Protein AF-A0A1Q6W9N0-F1 (afdb_monomer)

pLDDT: mean 74.75, std 14.04, range [38.5, 98.12]

Nearest PDB structures (foldseek):
  8gji-assembly1_A  TM=4.677E-01  e=5.428E+00  synthetic construct

Secondary structure (DSSP, 8-state):
----SS--SSHHHHHHHHHHHHHHHHHHHHHHHHHHHHHHHTT--HHHHHHHHHHHHHHHHHHHHHTSS-TTSHHHHHHHHHHHHHHS-HHHHHHHHHHHHHHHHHHHHHHHHHHHTTT-HHHHHHHHHHHHHHHHHHHHHTTHHHHHTTS-------TTHHHHHTT----

Sequence (171 aa):
MTVFDREPGTPGQACALALAGPVANLLVAVVAGIVHVVLVDAGADPLAAAAAASIVVINLGITLVNLIPALPLDGGHAARAVLGVVLRRPDIAGAIADAIGRALGWTMVGVAVLASASGDAAIAVWAALIGFAVHDHMQRV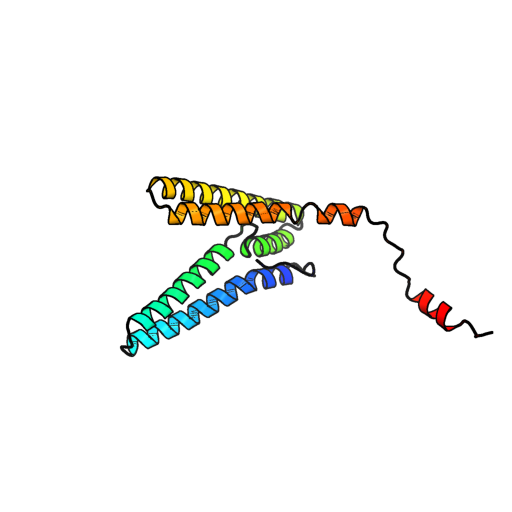VPMTRSMSRAPLAPVLRRDDARRVARRPAA

Foldseek 3Di:
DDDDPDDDPALVRQLCVLCPLLVVLQVQLVVLVVVLVVCVVVVHDPVSSVVSNVSNVVSVVLSVVLCQCAPPRSVVSNQLSVCCVVVVPSPVSNVVNPVSNVVVLVVLVVVLVVVVVVVDVVSVVVNVVVNVVVVVVVVVPPPVVVVVVPPDPPPPDDPVVVVVVVPDDDD

Solvent-accessible surface area (backbone atoms only — not comparable to full-atom values): 9227 Å² total; per-residue (Å²): 135,88,80,73,95,59,83,60,94,42,52,66,54,39,26,52,61,28,46,46,58,38,53,52,29,44,50,51,17,52,54,26,44,53,51,20,52,52,32,57,75,69,67,47,63,67,66,62,28,51,53,26,46,50,51,21,54,51,26,45,51,52,22,56,58,30,56,39,57,19,42,94,30,34,19,8,49,26,45,25,29,52,38,18,63,76,65,73,36,53,68,60,22,46,54,51,18,45,48,44,14,52,53,52,51,53,50,53,51,52,51,35,53,59,47,36,74,73,68,42,64,66,56,38,53,52,47,50,52,53,52,49,55,59,54,56,58,62,65,66,62,63,62,59,64,62,53,61,79,65,52,77,78,71,78,74,78,56,80,69,57,63,61,58,66,76,65,65,78,86,127

Structure (mmCIF, N/CA/C/O backbone):
data_AF-A0A1Q6W9N0-F1
#
_entry.id   AF-A0A1Q6W9N0-F1
#
loop_
_atom_site.group_PDB
_atom_site.id
_atom_site.type_symbol
_atom_site.label_atom_id
_atom_site.label_alt_id
_atom_site.label_comp_id
_atom_site.label_asym_id
_atom_site.label_entity_id
_atom_site.label_seq_id
_atom_site.pdbx_PDB_ins_code
_atom_site.Cartn_x
_atom_site.Cartn_y
_atom_site.Cartn_z
_atom_site.occupancy
_atom_site.B_iso_or_equiv
_atom_site.auth_seq_id
_atom_site.auth_comp_id
_atom_site.auth_asym_id
_atom_site.auth_atom_id
_atom_site.pdbx_PDB_model_num
ATOM 1 N N . MET A 1 1 ? -5.985 7.058 0.376 1.00 38.50 1 MET A N 1
ATOM 2 C CA . MET A 1 1 ? -6.741 7.376 1.603 1.00 38.50 1 MET A CA 1
ATOM 3 C C . MET A 1 1 ? -8.221 7.245 1.293 1.00 38.50 1 MET A C 1
ATOM 5 O O . MET A 1 1 ? -8.761 8.085 0.582 1.00 38.50 1 MET A O 1
ATOM 9 N N . THR A 1 2 ? -8.854 6.161 1.740 1.00 42.00 2 THR A N 1
ATOM 10 C CA . THR A 1 2 ? -10.304 5.972 1.610 1.00 42.00 2 THR A CA 1
ATOM 11 C C . THR A 1 2 ? -11.014 6.740 2.720 1.00 42.00 2 THR A C 1
ATOM 13 O O . THR A 1 2 ? -10.895 6.393 3.892 1.00 42.00 2 THR A O 1
ATOM 16 N N . VAL A 1 3 ? -11.739 7.796 2.357 1.00 51.88 3 VAL A N 1
ATOM 17 C CA . VAL A 1 3 ? -12.662 8.486 3.264 1.00 51.88 3 VAL A CA 1
ATOM 18 C C . VAL A 1 3 ? -14.012 7.780 3.158 1.00 51.88 3 VAL A C 1
ATOM 20 O O . VAL A 1 3 ? -14.538 7.613 2.059 1.00 51.88 3 VAL A O 1
ATOM 23 N N . PHE A 1 4 ? -14.550 7.308 4.281 1.00 51.84 4 PHE A N 1
ATOM 24 C CA . PHE A 1 4 ? -15.845 6.631 4.306 1.00 51.84 4 PHE A CA 1
ATOM 25 C C . PHE A 1 4 ? -16.972 7.670 4.414 1.00 51.84 4 PHE A C 1
ATOM 27 O O . PHE A 1 4 ? -17.177 8.238 5.482 1.00 51.84 4 PHE A O 1
ATOM 34 N N . ASP A 1 5 ? -17.738 7.890 3.340 1.00 52.00 5 ASP A N 1
ATOM 35 C CA . ASP A 1 5 ? -18.960 8.724 3.383 1.00 52.00 5 ASP A CA 1
ATOM 36 C C . ASP A 1 5 ? -20.110 8.054 4.162 1.00 52.00 5 ASP A C 1
ATOM 38 O O . ASP A 1 5 ? -21.070 8.702 4.583 1.00 52.00 5 ASP A O 1
ATOM 42 N N . ARG A 1 6 ? -20.025 6.733 4.362 1.00 49.22 6 ARG A N 1
ATOM 43 C CA . ARG A 1 6 ? -20.895 5.944 5.239 1.00 49.22 6 ARG A CA 1
ATOM 44 C C . ARG A 1 6 ? -20.060 4.913 5.977 1.00 49.22 6 ARG A C 1
ATOM 46 O O . ARG A 1 6 ? -19.251 4.224 5.357 1.00 49.22 6 ARG A O 1
ATOM 53 N N . GLU A 1 7 ? -20.300 4.766 7.274 1.00 55.78 7 GLU A N 1
ATOM 54 C CA . GLU A 1 7 ? -19.735 3.660 8.043 1.00 55.78 7 GLU A CA 1
ATOM 55 C C . GLU A 1 7 ? -20.157 2.320 7.410 1.00 55.78 7 GLU A C 1
ATOM 57 O O . GLU A 1 7 ? -21.345 2.124 7.125 1.00 55.78 7 GLU A O 1
ATOM 62 N N . PRO A 1 8 ? -19.208 1.407 7.127 1.00 61.78 8 PRO A N 1
ATOM 63 C CA . PRO A 1 8 ? -19.521 0.112 6.536 1.00 61.78 8 PRO A CA 1
ATOM 64 C C . PRO A 1 8 ? -20.533 -0.653 7.396 1.00 61.78 8 PRO A C 1
ATOM 66 O O . PRO A 1 8 ? -20.342 -0.807 8.601 1.00 61.78 8 PRO A O 1
ATOM 69 N N . GLY A 1 9 ? -21.592 -1.177 6.774 1.00 64.56 9 GLY A N 1
ATOM 70 C CA . GLY A 1 9 ? -22.673 -1.869 7.485 1.00 64.56 9 GLY A CA 1
ATOM 71 C C . GLY A 1 9 ? -22.260 -3.206 8.109 1.00 64.56 9 GLY A C 1
ATOM 72 O O . GLY A 1 9 ? -22.965 -3.724 8.972 1.00 64.56 9 GLY A O 1
ATOM 73 N N . THR A 1 10 ? -21.122 -3.774 7.691 1.00 78.88 10 THR A N 1
ATOM 74 C CA . THR A 1 10 ? -20.563 -5.013 8.246 1.00 78.88 10 THR A CA 1
ATOM 75 C C . THR A 1 10 ? -19.026 -4.994 8.268 1.00 78.88 10 THR A C 1
ATOM 77 O O . THR A 1 10 ? -18.399 -4.351 7.420 1.00 78.88 10 THR A O 1
ATOM 80 N N . PRO A 1 11 ? -18.385 -5.764 9.169 1.00 73.38 11 PRO A N 1
ATOM 81 C CA . PRO A 1 11 ? -16.925 -5.910 9.204 1.00 73.38 11 PRO A CA 1
ATOM 82 C C . PRO A 1 11 ? -16.331 -6.455 7.896 1.00 73.38 11 PRO A C 1
ATOM 84 O O . PRO A 1 11 ? -15.250 -6.043 7.482 1.00 73.38 11 PRO A O 1
ATOM 87 N N . GLY A 1 12 ? -17.057 -7.347 7.211 1.00 77.69 12 GLY A N 1
ATOM 88 C CA . GLY A 1 12 ? -16.645 -7.876 5.909 1.00 77.69 12 GLY A CA 1
ATOM 89 C C . GLY A 1 12 ? -16.586 -6.794 4.828 1.00 77.69 12 GLY A C 1
ATOM 90 O O . GLY A 1 12 ? -15.618 -6.736 4.075 1.00 77.69 12 GLY A O 1
ATOM 91 N N . GLN A 1 13 ? -17.567 -5.886 4.796 1.00 81.00 13 GLN A N 1
ATOM 92 C CA . GLN A 1 13 ? -17.561 -4.743 3.875 1.00 81.00 13 GLN A CA 1
ATOM 93 C C . GLN A 1 13 ? -16.419 -3.768 4.172 1.00 81.00 13 GLN A C 1
ATOM 95 O O . GLN A 1 13 ? -15.793 -3.274 3.239 1.00 81.00 13 GLN A O 1
ATOM 100 N N . ALA A 1 14 ? -16.111 -3.524 5.450 1.00 77.44 14 ALA A N 1
ATOM 101 C CA . ALA A 1 14 ? -14.977 -2.685 5.838 1.00 77.44 14 ALA A CA 1
ATOM 102 C C . ALA A 1 14 ? -13.640 -3.272 5.355 1.00 77.44 14 ALA A C 1
ATOM 104 O O . ALA A 1 14 ? -12.817 -2.553 4.795 1.00 77.44 14 ALA A O 1
ATOM 105 N N . CYS A 1 15 ? -13.449 -4.585 5.521 1.00 80.56 15 CYS A N 1
ATOM 106 C CA . CYS A 1 15 ? -12.253 -5.286 5.056 1.00 80.56 15 CYS A CA 1
ATOM 107 C C . CYS A 1 15 ? -12.139 -5.270 3.523 1.00 80.56 15 CYS A C 1
ATOM 109 O O . CYS A 1 15 ? -11.085 -4.937 2.988 1.00 80.56 15 CYS A O 1
ATOM 111 N N . ALA A 1 16 ? -13.234 -5.558 2.813 1.00 82.12 16 ALA A N 1
ATOM 112 C CA . ALA A 1 16 ? -13.257 -5.537 1.353 1.00 82.12 16 ALA A CA 1
ATOM 113 C C . ALA A 1 16 ? -12.941 -4.143 0.787 1.00 82.12 16 ALA A C 1
ATOM 115 O O . ALA A 1 16 ? -12.165 -4.024 -0.157 1.00 82.12 16 ALA A O 1
ATOM 116 N N . LEU A 1 17 ? -13.507 -3.090 1.384 1.00 83.38 17 LEU A N 1
ATOM 117 C CA . LEU A 1 17 ? -13.262 -1.716 0.952 1.00 83.38 17 LEU A CA 1
ATOM 118 C C . LEU A 1 17 ? -11.822 -1.274 1.237 1.00 83.38 17 LEU A C 1
ATOM 120 O O . LEU A 1 17 ? -11.212 -0.632 0.389 1.00 83.38 17 LEU A O 1
ATOM 124 N N . ALA A 1 18 ? -11.264 -1.663 2.384 1.00 81.00 18 ALA A N 1
ATOM 125 C CA . ALA A 1 18 ? -9.867 -1.399 2.705 1.00 81.00 18 ALA A CA 1
ATOM 126 C C . ALA A 1 18 ? -8.914 -2.114 1.728 1.00 81.00 18 ALA A C 1
ATOM 128 O O . ALA A 1 18 ? -7.997 -1.508 1.189 1.00 81.00 18 ALA A O 1
ATOM 129 N N . LEU A 1 19 ? -9.160 -3.388 1.420 1.00 84.75 19 LEU A N 1
ATOM 130 C CA . LEU A 1 19 ? -8.301 -4.160 0.517 1.00 84.75 19 LEU A CA 1
ATOM 131 C C . LEU A 1 19 ? -8.457 -3.790 -0.966 1.00 84.75 19 LEU A C 1
ATOM 133 O O . LEU A 1 19 ? -7.598 -4.160 -1.766 1.00 84.75 19 LEU A O 1
ATOM 137 N N . ALA A 1 20 ? -9.493 -3.040 -1.347 1.00 88.75 20 ALA A N 1
ATOM 138 C CA . ALA A 1 20 ? -9.724 -2.650 -2.737 1.00 88.75 20 ALA A CA 1
ATOM 139 C C . ALA A 1 20 ? -8.541 -1.869 -3.340 1.00 88.75 20 ALA A C 1
ATOM 141 O O . ALA A 1 20 ? -8.149 -2.137 -4.475 1.00 88.75 20 ALA A O 1
ATOM 142 N N . GLY A 1 21 ? -7.938 -0.950 -2.576 1.00 86.88 21 GLY A N 1
ATOM 143 C CA . GLY A 1 21 ? -6.759 -0.184 -2.999 1.00 86.88 21 GLY A CA 1
ATOM 144 C C . GLY A 1 21 ? -5.531 -1.070 -3.261 1.00 86.88 21 GLY A C 1
ATOM 145 O O . GLY A 1 21 ? -5.031 -1.083 -4.389 1.00 86.88 21 GLY A O 1
ATOM 146 N N . PRO A 1 22 ? -5.062 -1.852 -2.268 1.00 89.00 22 PRO A N 1
ATOM 147 C CA . PRO A 1 22 ? -3.972 -2.813 -2.445 1.00 89.00 22 PRO A CA 1
ATOM 148 C C . PRO A 1 22 ? -4.189 -3.787 -3.608 1.00 89.00 22 PRO A C 1
ATOM 150 O O . PRO A 1 22 ? -3.266 -4.034 -4.379 1.00 89.00 22 PRO A O 1
ATOM 153 N N . VAL A 1 23 ? -5.407 -4.314 -3.775 1.00 91.50 23 VAL A N 1
ATOM 154 C CA . VAL A 1 23 ? -5.727 -5.245 -4.870 1.00 91.50 23 VAL A CA 1
ATOM 155 C C . VAL A 1 23 ? -5.645 -4.556 -6.233 1.00 91.50 23 VAL A C 1
ATOM 157 O O . VAL A 1 23 ? -5.079 -5.127 -7.164 1.00 91.50 23 VAL A O 1
ATOM 160 N N . ALA A 1 24 ? -6.163 -3.332 -6.361 1.00 93.12 24 ALA A N 1
ATOM 161 C CA . ALA A 1 24 ? -6.074 -2.572 -7.605 1.00 93.12 24 ALA A CA 1
ATOM 162 C C . ALA A 1 24 ? -4.614 -2.283 -7.991 1.00 93.12 24 ALA A C 1
ATOM 164 O O . ALA A 1 24 ? -4.225 -2.516 -9.135 1.00 93.12 24 ALA A O 1
ATOM 165 N N . ASN A 1 25 ? -3.785 -1.855 -7.036 1.00 90.81 25 ASN A N 1
ATOM 166 C CA . ASN A 1 25 ? -2.362 -1.613 -7.283 1.00 90.81 25 ASN A CA 1
ATOM 167 C C . ASN A 1 25 ? -1.621 -2.901 -7.659 1.00 90.81 25 ASN A C 1
ATOM 169 O O . ASN A 1 25 ? -0.820 -2.900 -8.593 1.00 90.81 25 ASN A O 1
ATOM 173 N N . LEU A 1 26 ? -1.917 -4.017 -6.987 1.00 93.38 26 LEU A N 1
ATOM 174 C CA . LEU A 1 26 ? -1.332 -5.309 -7.332 1.00 93.38 26 LEU A CA 1
ATOM 175 C C . LEU A 1 26 ? -1.700 -5.729 -8.762 1.00 93.38 26 LEU A C 1
ATOM 177 O O . LEU A 1 26 ? -0.836 -6.194 -9.501 1.00 93.38 26 LEU A O 1
ATOM 181 N N . LEU A 1 27 ? -2.952 -5.520 -9.180 1.00 97.50 27 LEU A N 1
ATOM 182 C CA . LEU A 1 27 ? -3.387 -5.796 -10.550 1.00 97.50 27 LEU A CA 1
ATOM 183 C C . LEU A 1 27 ? -2.616 -4.946 -11.569 1.00 97.50 27 LEU A C 1
ATOM 185 O O . LEU A 1 27 ? -2.136 -5.481 -12.568 1.00 97.50 27 LEU A O 1
ATOM 189 N N . VAL A 1 28 ? -2.451 -3.647 -11.304 1.00 96.75 28 VAL A N 1
ATOM 190 C CA . VAL A 1 28 ? -1.649 -2.755 -12.158 1.00 96.75 28 VAL A CA 1
ATOM 191 C C . VAL A 1 28 ? -0.201 -3.238 -12.239 1.00 96.75 28 VAL A C 1
ATOM 193 O O . VAL A 1 28 ? 0.353 -3.297 -13.335 1.00 96.75 28 VAL A O 1
ATOM 196 N N . ALA A 1 29 ? 0.398 -3.637 -11.114 1.00 93.38 29 ALA A N 1
ATOM 197 C CA . ALA A 1 29 ? 1.753 -4.182 -11.089 1.00 93.38 29 ALA A CA 1
ATOM 198 C C . ALA A 1 29 ? 1.878 -5.466 -11.924 1.00 93.38 29 ALA A C 1
ATOM 200 O O . ALA A 1 29 ? 2.836 -5.610 -12.678 1.00 93.38 29 ALA A O 1
ATOM 201 N N . VAL A 1 30 ? 0.906 -6.379 -11.843 1.00 97.00 30 VAL A N 1
ATOM 202 C CA . VAL A 1 30 ? 0.901 -7.613 -12.645 1.00 97.00 30 VAL A CA 1
ATOM 203 C C . VAL A 1 30 ? 0.808 -7.295 -14.136 1.00 97.00 30 VAL A C 1
ATOM 205 O O . VAL A 1 30 ? 1.613 -7.796 -14.918 1.00 97.00 30 VAL A O 1
ATOM 2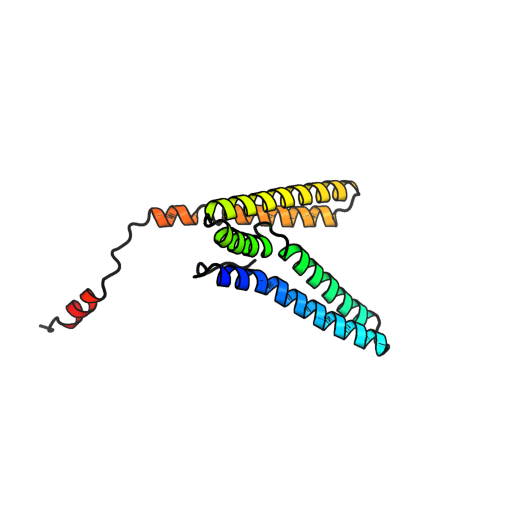08 N N . VAL A 1 31 ? -0.130 -6.433 -14.536 1.00 98.12 31 VAL A N 1
ATOM 209 C CA . VAL A 1 31 ? -0.304 -6.050 -15.946 1.00 98.12 31 VAL A CA 1
ATOM 210 C C . VAL A 1 31 ? 0.949 -5.355 -16.481 1.00 98.12 31 VAL A C 1
ATOM 212 O O . VAL A 1 31 ? 1.446 -5.726 -17.542 1.00 98.12 31 VAL A O 1
ATOM 215 N N . ALA A 1 32 ? 1.506 -4.398 -15.736 1.00 96.38 32 ALA A N 1
ATOM 216 C CA . ALA A 1 32 ? 2.743 -3.719 -16.117 1.00 96.38 32 ALA A CA 1
ATOM 217 C C . ALA A 1 32 ? 3.940 -4.683 -16.189 1.00 96.38 32 ALA A C 1
ATOM 219 O O . ALA A 1 32 ? 4.791 -4.532 -17.063 1.00 96.38 32 ALA A O 1
ATOM 220 N N . GLY A 1 33 ? 3.984 -5.701 -15.325 1.00 95.50 33 GLY A N 1
ATOM 221 C CA . GLY A 1 33 ? 5.009 -6.744 -15.349 1.00 95.50 33 GLY A CA 1
ATOM 222 C C . GLY A 1 33 ? 4.929 -7.610 -16.602 1.00 95.50 33 GLY A C 1
ATOM 223 O O . GLY A 1 33 ? 5.951 -7.861 -17.235 1.00 95.50 33 GLY A O 1
ATOM 224 N N . ILE A 1 34 ? 3.718 -7.998 -17.015 1.00 97.94 34 ILE A N 1
ATOM 225 C CA . ILE A 1 34 ? 3.502 -8.716 -18.281 1.00 97.94 34 ILE A CA 1
ATOM 226 C C . ILE A 1 34 ? 3.965 -7.853 -19.460 1.00 97.94 34 ILE A C 1
ATOM 228 O O . ILE A 1 34 ? 4.713 -8.330 -20.310 1.00 97.94 34 ILE A O 1
ATOM 232 N N . VAL A 1 35 ? 3.576 -6.573 -19.490 1.00 97.38 35 VAL A N 1
ATOM 233 C CA . VAL A 1 35 ? 4.002 -5.631 -20.538 1.00 97.38 35 VAL A CA 1
ATOM 234 C C . VAL A 1 35 ? 5.524 -5.493 -20.575 1.00 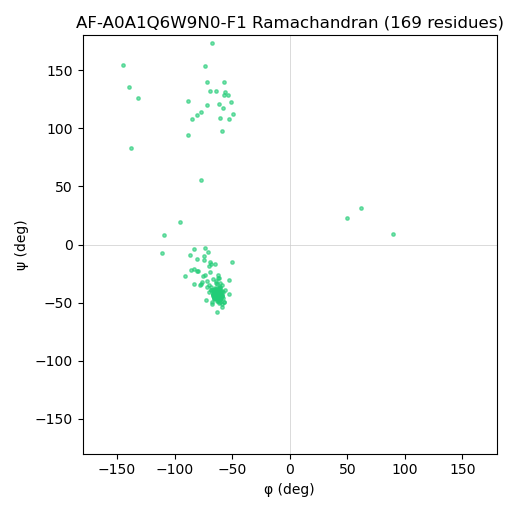97.38 35 VAL A C 1
ATOM 236 O O . VAL A 1 35 ? 6.106 -5.538 -21.654 1.00 97.38 35 VAL A O 1
ATOM 239 N N . HIS A 1 36 ? 6.179 -5.373 -19.417 1.00 94.81 36 HIS A N 1
ATOM 240 C CA . HIS A 1 36 ? 7.636 -5.315 -19.330 1.00 94.81 36 HIS A CA 1
ATOM 241 C C . HIS A 1 36 ? 8.295 -6.547 -19.966 1.00 94.81 36 HIS A C 1
ATOM 243 O O . HIS A 1 36 ? 9.175 -6.392 -20.808 1.00 94.81 36 HIS A O 1
ATOM 249 N N . VAL A 1 37 ? 7.839 -7.755 -19.616 1.00 96.81 37 VAL A N 1
ATOM 250 C CA . VAL A 1 37 ? 8.387 -9.006 -20.168 1.00 96.81 37 VAL A CA 1
ATOM 251 C C . VAL A 1 37 ? 8.207 -9.068 -21.685 1.00 96.81 37 VAL A C 1
ATOM 253 O O . VAL A 1 37 ? 9.161 -9.378 -22.390 1.00 96.81 37 VAL A O 1
ATOM 256 N N . VAL A 1 38 ? 7.023 -8.712 -22.195 1.00 97.81 38 VAL A N 1
ATOM 257 C CA . VAL A 1 38 ? 6.751 -8.692 -23.643 1.00 97.81 38 VAL A CA 1
ATOM 258 C C . VAL A 1 38 ? 7.647 -7.687 -24.371 1.00 97.81 38 VAL A C 1
ATOM 260 O O . VAL A 1 38 ? 8.159 -7.997 -25.441 1.00 97.81 38 VAL A O 1
ATOM 263 N N . LEU A 1 39 ? 7.866 -6.495 -23.806 1.00 96.31 39 LEU A N 1
ATOM 264 C CA . LEU A 1 39 ? 8.743 -5.482 -24.404 1.00 96.31 39 LEU A CA 1
ATOM 265 C C . LEU A 1 39 ? 10.202 -5.945 -24.461 1.00 96.31 39 LEU A C 1
ATOM 267 O O . LEU A 1 39 ? 10.872 -5.715 -25.466 1.00 96.31 39 LEU A O 1
ATOM 271 N N . VAL A 1 40 ? 10.684 -6.594 -23.399 1.00 95.44 40 VAL A N 1
ATOM 272 C CA . VAL A 1 40 ? 12.046 -7.139 -23.348 1.00 95.44 40 VAL A CA 1
ATOM 273 C C . VAL A 1 40 ? 12.217 -8.265 -24.367 1.00 95.44 40 VAL A C 1
ATOM 275 O O . VAL A 1 40 ? 13.185 -8.249 -25.123 1.00 95.44 40 VAL A O 1
ATOM 278 N N . ASP A 1 41 ? 11.270 -9.203 -24.430 1.00 96.75 41 ASP A N 1
ATOM 279 C CA . ASP A 1 41 ? 11.313 -10.340 -25.360 1.00 96.75 41 ASP A CA 1
ATOM 280 C C . ASP A 1 41 ? 11.219 -9.894 -26.829 1.00 96.75 41 ASP A C 1
ATOM 282 O O . ASP A 1 41 ? 11.932 -10.399 -27.693 1.00 96.75 41 ASP A O 1
ATOM 286 N N . ALA A 1 42 ? 10.415 -8.864 -27.108 1.00 96.44 42 ALA A N 1
ATOM 287 C CA . ALA A 1 42 ? 10.295 -8.270 -28.437 1.00 96.44 42 ALA A CA 1
ATOM 288 C C . ALA A 1 42 ? 11.507 -7.411 -28.855 1.00 96.44 42 ALA A C 1
ATOM 290 O O . ALA A 1 42 ? 11.514 -6.883 -29.968 1.00 96.44 42 ALA A O 1
ATOM 291 N N . GLY A 1 43 ? 12.505 -7.222 -27.981 1.00 94.56 43 GLY A N 1
ATOM 292 C CA . GLY A 1 43 ? 13.649 -6.347 -28.248 1.00 94.56 43 GLY A CA 1
ATOM 293 C C . GLY A 1 43 ? 13.251 -4.880 -28.451 1.00 94.56 43 GLY A C 1
ATOM 294 O O . GLY A 1 43 ? 13.874 -4.177 -29.247 1.00 94.56 43 GLY A O 1
ATOM 295 N N . ALA A 1 44 ? 12.185 -4.432 -27.781 1.00 93.81 44 ALA A N 1
ATOM 296 C CA . ALA A 1 44 ? 11.699 -3.060 -27.870 1.00 93.81 44 ALA A CA 1
ATOM 297 C C . ALA A 1 44 ? 12.683 -2.055 -27.239 1.00 93.81 44 ALA A C 1
ATOM 299 O O . ALA A 1 44 ? 13.665 -2.430 -26.597 1.00 93.81 44 ALA A O 1
ATOM 300 N N . ASP A 1 45 ? 12.395 -0.759 -27.400 1.00 93.88 45 ASP A N 1
ATOM 301 C CA . ASP A 1 45 ? 13.186 0.322 -26.802 1.00 93.88 45 ASP A CA 1
ATOM 302 C C . ASP A 1 45 ? 13.394 0.087 -25.287 1.00 93.88 45 ASP A C 1
ATOM 304 O O . ASP A 1 45 ? 12.407 -0.008 -24.540 1.00 93.88 45 ASP A O 1
ATOM 308 N N . PRO A 1 46 ? 14.652 0.024 -24.804 1.00 91.56 46 PRO A N 1
ATOM 309 C CA . PRO A 1 46 ? 14.962 -0.137 -23.387 1.00 91.56 46 PRO A CA 1
ATOM 310 C C . PRO A 1 46 ? 14.267 0.885 -22.484 1.00 91.56 46 PRO A C 1
ATOM 312 O O . PRO A 1 46 ? 13.925 0.560 -21.345 1.00 91.56 46 PRO A O 1
ATOM 315 N N . LEU A 1 47 ? 14.012 2.102 -22.980 1.00 93.94 47 LEU A N 1
ATOM 316 C CA . LEU A 1 47 ? 13.302 3.125 -22.215 1.00 93.94 47 LEU A CA 1
ATOM 317 C C . LEU A 1 47 ? 11.848 2.721 -21.930 1.00 93.94 47 LEU A C 1
ATOM 319 O O . LEU A 1 47 ? 11.367 2.900 -20.810 1.00 93.94 47 LEU A O 1
ATOM 323 N N . ALA A 1 48 ? 11.157 2.127 -22.907 1.00 92.25 48 ALA A N 1
ATOM 324 C CA . ALA A 1 48 ? 9.786 1.651 -22.740 1.00 92.25 48 ALA A CA 1
ATOM 325 C C . ALA A 1 48 ? 9.713 0.480 -21.746 1.00 92.25 48 ALA A C 1
ATOM 327 O O . ALA A 1 48 ? 8.844 0.456 -20.869 1.00 92.25 48 ALA A O 1
ATOM 328 N N . ALA A 1 49 ? 10.661 -0.460 -21.831 1.00 92.12 49 ALA A N 1
ATOM 329 C CA . ALA A 1 49 ? 10.760 -1.565 -20.881 1.00 92.12 49 ALA A CA 1
ATOM 330 C C . ALA A 1 49 ? 11.048 -1.062 -19.454 1.00 92.12 49 ALA A C 1
ATOM 332 O O . ALA A 1 49 ? 10.409 -1.518 -18.501 1.00 92.12 49 ALA A O 1
ATOM 333 N N . ALA A 1 50 ? 11.955 -0.092 -19.297 1.00 90.38 50 ALA A N 1
ATOM 334 C CA . ALA A 1 50 ? 12.268 0.516 -18.005 1.00 90.38 50 ALA A CA 1
ATOM 335 C C . ALA A 1 50 ? 11.073 1.285 -17.414 1.00 90.38 50 ALA A C 1
ATOM 337 O O . ALA A 1 50 ? 10.822 1.208 -16.207 1.00 90.38 50 ALA A O 1
ATOM 338 N N . ALA A 1 51 ? 10.294 1.981 -18.247 1.00 94.00 51 ALA A N 1
ATOM 339 C CA . ALA A 1 51 ? 9.072 2.650 -17.810 1.00 94.00 51 ALA A CA 1
ATOM 340 C C . ALA A 1 51 ? 8.039 1.650 -17.261 1.00 94.00 51 ALA A C 1
ATOM 342 O O . ALA A 1 51 ? 7.512 1.853 -16.166 1.00 94.00 51 ALA A O 1
ATOM 343 N N . ALA A 1 52 ? 7.806 0.534 -17.962 1.00 94.00 52 ALA A N 1
ATOM 344 C CA . ALA A 1 52 ? 6.923 -0.531 -17.484 1.00 94.00 52 ALA A CA 1
ATOM 345 C C . ALA A 1 52 ? 7.415 -1.128 -16.151 1.00 94.00 52 ALA A C 1
ATOM 347 O O . ALA A 1 52 ? 6.634 -1.239 -15.206 1.00 94.00 52 ALA A O 1
ATOM 348 N N . ALA A 1 53 ? 8.715 -1.420 -16.027 1.00 88.38 53 ALA A N 1
ATOM 349 C CA . ALA A 1 53 ? 9.310 -1.900 -14.775 1.00 88.38 53 ALA A CA 1
ATOM 350 C C . ALA A 1 53 ? 9.127 -0.906 -13.613 1.00 88.38 53 ALA A C 1
ATOM 352 O O . ALA A 1 53 ? 8.814 -1.304 -12.491 1.00 88.38 53 ALA A O 1
ATOM 353 N N . SER A 1 54 ? 9.258 0.395 -13.880 1.00 87.25 54 SER A N 1
ATOM 354 C CA . SER A 1 54 ? 9.055 1.446 -12.874 1.00 87.25 54 SER A CA 1
ATOM 355 C C . SER A 1 54 ? 7.622 1.440 -12.331 1.00 87.25 54 SER A C 1
ATOM 357 O O . SER A 1 54 ? 7.418 1.550 -11.122 1.00 87.25 54 SER A O 1
ATOM 359 N N . ILE A 1 55 ? 6.624 1.236 -13.200 1.00 94.31 55 ILE A N 1
ATOM 360 C CA . ILE A 1 55 ? 5.213 1.107 -12.800 1.00 94.31 55 ILE A CA 1
ATOM 361 C C . ILE A 1 55 ? 5.014 -0.103 -11.876 1.00 94.31 55 ILE A C 1
ATOM 363 O O . ILE A 1 55 ? 4.295 0.016 -10.880 1.00 94.31 55 ILE A O 1
ATOM 367 N N . VAL A 1 56 ? 5.665 -1.239 -12.157 1.00 90.75 56 VAL A N 1
ATOM 368 C CA . VAL A 1 56 ? 5.625 -2.431 -11.290 1.00 90.75 56 VAL A CA 1
ATOM 369 C C . VAL A 1 56 ? 6.153 -2.102 -9.899 1.00 90.75 56 VAL A C 1
ATOM 371 O O . VAL A 1 56 ? 5.459 -2.327 -8.907 1.00 90.75 56 VAL A O 1
ATOM 374 N N . VAL A 1 57 ? 7.362 -1.540 -9.826 1.00 85.69 57 VAL A N 1
ATOM 375 C CA . VAL A 1 57 ? 8.036 -1.246 -8.554 1.00 85.69 57 VAL A CA 1
ATOM 376 C C . VAL A 1 57 ? 7.212 -0.276 -7.710 1.00 85.69 57 VAL A C 1
ATOM 378 O O . VAL A 1 57 ? 7.000 -0.528 -6.524 1.00 85.69 57 VAL A O 1
ATOM 381 N N . ILE A 1 58 ? 6.692 0.795 -8.317 1.00 88.62 58 ILE A N 1
ATOM 382 C CA . ILE A 1 58 ? 5.878 1.796 -7.616 1.00 88.62 58 ILE A CA 1
ATOM 383 C C . ILE A 1 58 ? 4.605 1.157 -7.051 1.00 88.62 58 ILE A C 1
ATOM 385 O O . ILE A 1 58 ? 4.314 1.308 -5.865 1.00 88.62 58 ILE A O 1
ATOM 389 N N . ASN A 1 59 ? 3.853 0.416 -7.868 1.00 90.94 59 ASN A N 1
ATOM 390 C CA . ASN A 1 59 ? 2.582 -0.163 -7.434 1.00 90.94 59 ASN A CA 1
ATOM 391 C C . ASN A 1 59 ? 2.766 -1.273 -6.394 1.00 90.94 59 ASN A C 1
ATOM 393 O O . ASN A 1 59 ? 1.979 -1.351 -5.447 1.00 90.94 59 ASN A O 1
ATOM 397 N N . LEU A 1 60 ? 3.816 -2.092 -6.511 1.00 84.31 60 LEU A N 1
ATOM 398 C CA . LEU A 1 60 ? 4.178 -3.055 -5.468 1.00 84.31 60 LEU A CA 1
ATOM 399 C C . LEU A 1 60 ? 4.572 -2.346 -4.174 1.00 84.31 60 LEU A C 1
ATOM 401 O O . LEU A 1 60 ? 4.097 -2.738 -3.113 1.00 84.31 60 LEU A O 1
ATOM 405 N N . GLY A 1 61 ? 5.365 -1.275 -4.253 1.00 81.44 61 GLY A N 1
ATOM 406 C CA . GLY A 1 61 ? 5.726 -0.464 -3.091 1.00 81.44 61 GLY A CA 1
ATOM 407 C C . GLY A 1 61 ? 4.495 0.081 -2.363 1.00 81.44 61 GLY A C 1
ATOM 408 O O . GLY A 1 61 ? 4.356 -0.121 -1.156 1.00 81.44 61 GLY A O 1
ATOM 409 N N . ILE A 1 62 ? 3.555 0.691 -3.096 1.00 83.31 62 ILE A N 1
ATOM 410 C CA . ILE A 1 62 ? 2.305 1.206 -2.514 1.00 83.31 62 ILE A CA 1
ATOM 411 C C . ILE A 1 62 ? 1.472 0.064 -1.916 1.00 83.31 62 ILE A C 1
ATOM 413 O O . ILE A 1 62 ? 0.947 0.201 -0.814 1.00 83.31 62 ILE A O 1
ATOM 417 N N . THR A 1 63 ? 1.366 -1.070 -2.615 1.00 85.62 63 THR A N 1
ATOM 418 C CA . THR A 1 63 ? 0.638 -2.259 -2.141 1.00 85.62 63 THR A CA 1
ATOM 419 C C . THR A 1 63 ? 1.204 -2.761 -0.817 1.00 85.62 63 THR A C 1
ATOM 421 O O . THR A 1 63 ? 0.456 -2.931 0.142 1.00 85.62 63 THR A O 1
ATOM 424 N N . LEU A 1 64 ? 2.522 -2.956 -0.745 1.00 82.88 64 LEU A N 1
ATOM 425 C CA . LEU A 1 64 ? 3.204 -3.464 0.443 1.00 82.88 64 LEU A CA 1
ATOM 426 C C . LEU A 1 64 ? 3.008 -2.540 1.641 1.00 82.88 64 LEU A C 1
ATOM 428 O O . LEU A 1 64 ? 2.646 -3.020 2.711 1.00 82.88 64 LEU A O 1
ATOM 432 N N . VAL A 1 65 ? 3.185 -1.228 1.455 1.00 81.88 65 VAL A N 1
ATOM 433 C CA . VAL A 1 65 ? 2.950 -0.244 2.519 1.00 81.88 65 VAL A CA 1
ATOM 434 C C . VAL A 1 65 ? 1.486 -0.275 2.955 1.00 81.88 65 VAL A C 1
ATOM 436 O O . VAL A 1 65 ? 1.209 -0.382 4.146 1.00 81.88 65 VAL A O 1
ATOM 439 N N . ASN A 1 66 ? 0.537 -0.275 2.017 1.00 83.38 66 ASN A N 1
ATOM 440 C CA . ASN A 1 66 ? -0.886 -0.273 2.353 1.00 83.38 66 ASN A CA 1
ATOM 441 C C . ASN A 1 66 ? -1.379 -1.585 2.973 1.00 83.38 66 ASN A C 1
ATOM 443 O O . ASN A 1 66 ? -2.447 -1.575 3.566 1.00 83.38 66 ASN A O 1
ATOM 447 N N . LEU A 1 67 ? -0.642 -2.694 2.889 1.00 82.50 67 LEU A N 1
ATOM 448 C CA . LEU A 1 67 ? -0.991 -3.963 3.544 1.00 82.50 67 LEU A CA 1
ATOM 449 C C . LEU A 1 67 ? -0.484 -4.076 4.989 1.00 82.50 67 LEU A C 1
ATOM 451 O O . LEU A 1 67 ? -0.875 -5.008 5.695 1.00 82.50 67 LEU A O 1
ATOM 455 N N . ILE A 1 68 ? 0.349 -3.142 5.458 1.00 83.56 68 ILE A N 1
ATOM 456 C CA . ILE A 1 68 ? 0.8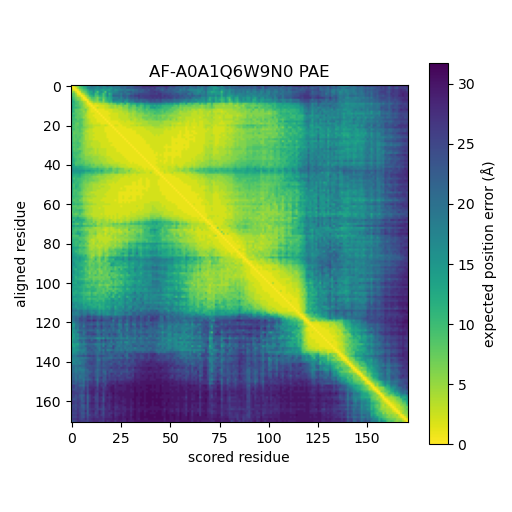42 -3.154 6.839 1.00 83.56 68 ILE A CA 1
ATOM 457 C C . ILE A 1 68 ? -0.351 -2.959 7.802 1.00 83.56 68 ILE A C 1
ATOM 459 O O . ILE A 1 68 ? -1.152 -2.042 7.597 1.00 83.56 68 ILE A O 1
ATOM 463 N N . PRO A 1 69 ? -0.499 -3.778 8.868 1.00 78.19 69 PRO A N 1
ATOM 464 C CA . PRO A 1 69 ? -1.637 -3.740 9.795 1.00 78.19 69 PRO A CA 1
ATOM 465 C C . PRO A 1 69 ? -1.537 -2.578 10.801 1.00 78.19 69 PRO A C 1
ATOM 467 O O . PRO A 1 69 ? -1.559 -2.767 12.015 1.00 78.19 69 PRO A O 1
ATOM 470 N N . ALA A 1 70 ? -1.404 -1.363 10.286 1.00 78.69 70 ALA A N 1
ATOM 471 C CA . ALA A 1 70 ? -1.151 -0.131 11.015 1.00 78.69 70 ALA A CA 1
ATOM 472 C C . ALA A 1 70 ? -2.131 0.944 10.542 1.00 78.69 70 ALA A C 1
ATOM 474 O O . ALA A 1 70 ? -2.200 1.222 9.351 1.00 78.69 70 ALA A O 1
ATOM 475 N N . LEU A 1 71 ? -2.875 1.585 11.443 1.00 76.38 71 LEU A N 1
ATOM 476 C CA . LEU A 1 71 ? -3.647 2.775 11.061 1.00 76.38 71 LEU A CA 1
ATOM 477 C C . LEU A 1 71 ? -2.687 3.958 10.819 1.00 76.38 71 LEU A C 1
ATOM 479 O O . LEU A 1 71 ? -1.711 4.088 11.564 1.00 76.38 71 LEU A O 1
ATOM 483 N N . PRO A 1 72 ? -2.908 4.809 9.796 1.00 67.75 72 PRO A N 1
ATOM 484 C CA . PRO A 1 72 ? -4.096 4.943 8.936 1.00 67.75 72 PRO A CA 1
ATOM 485 C C . PRO A 1 72 ? -4.029 4.165 7.602 1.00 67.75 72 PRO A C 1
ATOM 487 O O . PRO A 1 72 ? -4.720 4.519 6.649 1.00 67.75 72 PRO A O 1
ATOM 490 N N . LEU A 1 73 ? -3.161 3.156 7.485 1.00 81.81 73 LEU A N 1
ATOM 491 C CA . LEU A 1 73 ? -3.013 2.372 6.257 1.00 81.81 73 LEU A CA 1
ATOM 492 C C . LEU A 1 73 ? -4.212 1.434 6.072 1.00 81.81 73 LEU A C 1
ATOM 494 O O . LEU A 1 73 ? -4.851 1.006 7.041 1.00 81.81 73 LEU A O 1
ATOM 498 N N . ASP A 1 74 ? -4.490 1.082 4.818 1.00 83.62 74 ASP A N 1
ATOM 499 C CA . ASP A 1 74 ? -5.625 0.232 4.448 1.00 83.62 74 ASP A CA 1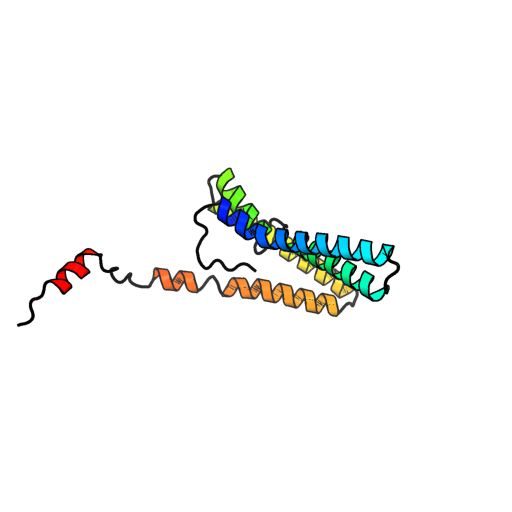
ATOM 500 C C . ASP A 1 74 ? -5.596 -1.123 5.200 1.00 83.62 74 ASP A C 1
ATOM 502 O O . ASP A 1 74 ? -6.607 -1.596 5.721 1.00 83.62 74 ASP A O 1
ATOM 506 N N . GLY A 1 75 ? -4.413 -1.710 5.385 1.00 80.81 75 GLY A N 1
ATOM 507 C CA . GLY A 1 75 ? -4.181 -2.938 6.143 1.00 80.81 75 GLY A CA 1
ATOM 508 C C . GLY A 1 75 ? -4.517 -2.800 7.628 1.00 80.81 75 GLY A C 1
ATOM 509 O O . GLY A 1 75 ? -4.997 -3.755 8.236 1.00 80.81 75 GLY A O 1
ATOM 510 N N . GLY A 1 76 ? -4.358 -1.608 8.213 1.00 81.12 76 GLY A N 1
ATOM 511 C CA . GLY A 1 76 ? -4.811 -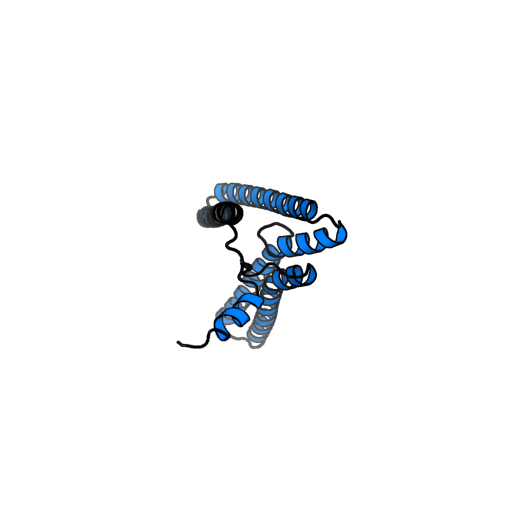1.297 9.570 1.00 81.12 76 GLY A CA 1
ATOM 512 C C . GLY A 1 76 ? -6.335 -1.299 9.695 1.00 81.12 76 GLY A C 1
ATOM 513 O O . GLY A 1 76 ? -6.876 -1.825 10.672 1.00 81.12 76 GLY A O 1
ATOM 514 N N . HIS A 1 77 ? -7.043 -0.787 8.684 1.00 80.69 77 HIS A N 1
ATOM 515 C CA . HIS A 1 77 ? -8.506 -0.842 8.622 1.00 80.69 77 HIS A CA 1
ATOM 516 C C . HIS A 1 77 ? -9.017 -2.282 8.464 1.00 80.69 77 HIS A C 1
ATOM 518 O O . HIS A 1 77 ? -9.934 -2.689 9.185 1.00 80.69 77 HIS A O 1
ATOM 524 N N . ALA A 1 78 ? -8.389 -3.074 7.589 1.00 83.06 78 ALA A N 1
ATOM 525 C CA . ALA A 1 78 ? -8.697 -4.494 7.424 1.00 83.06 78 ALA A CA 1
ATOM 526 C C . ALA A 1 78 ? -8.417 -5.292 8.713 1.00 83.06 78 ALA A C 1
ATOM 528 O O . ALA A 1 78 ? -9.285 -6.028 9.189 1.00 83.06 78 ALA A O 1
ATOM 529 N N . ALA A 1 79 ? -7.250 -5.090 9.334 1.00 81.25 79 ALA A N 1
ATOM 530 C CA . ALA A 1 79 ? -6.873 -5.744 10.586 1.00 81.25 79 ALA A CA 1
ATOM 531 C C . ALA A 1 79 ? -7.843 -5.403 11.723 1.00 81.25 79 ALA A C 1
ATOM 533 O O . ALA A 1 79 ? -8.285 -6.305 12.432 1.00 81.25 79 ALA A O 1
ATOM 534 N N . ARG A 1 80 ? -8.245 -4.132 11.867 1.00 80.81 80 ARG A N 1
ATOM 535 C CA . ARG A 1 80 ? -9.241 -3.703 12.862 1.00 80.81 80 ARG A CA 1
ATOM 536 C C . ARG A 1 80 ? -10.594 -4.382 12.650 1.00 80.81 80 ARG A C 1
ATOM 538 O O . ARG A 1 80 ? -11.208 -4.806 13.628 1.00 80.81 80 ARG A O 1
ATOM 545 N N . ALA A 1 81 ? -11.055 -4.499 11.404 1.00 80.75 81 ALA A N 1
ATOM 546 C CA . ALA A 1 81 ? -12.313 -5.173 11.088 1.00 80.75 81 ALA A CA 1
ATOM 547 C C . ALA A 1 81 ? -12.266 -6.668 11.454 1.00 80.75 81 ALA A C 1
ATOM 549 O O . ALA A 1 81 ? -13.190 -7.173 12.092 1.00 80.75 81 ALA A O 1
ATOM 550 N N . VAL A 1 82 ? -11.169 -7.358 11.122 1.00 80.38 82 VAL A N 1
ATOM 551 C CA . VAL A 1 82 ? -10.971 -8.781 11.448 1.00 80.38 82 VAL A CA 1
ATOM 552 C C . VAL A 1 82 ? -10.834 -8.993 12.957 1.00 80.38 82 VAL A C 1
ATOM 554 O O . VAL A 1 82 ? -11.570 -9.791 13.536 1.00 80.38 82 VAL A O 1
ATOM 557 N N . LEU A 1 83 ? -9.947 -8.245 13.618 1.00 79.81 83 LEU A N 1
ATOM 558 C CA . LEU A 1 83 ? -9.737 -8.320 15.066 1.00 79.81 83 LEU A CA 1
ATOM 559 C C . LEU A 1 83 ? -11.013 -7.980 15.838 1.00 79.81 83 LEU A C 1
ATOM 561 O O . LEU A 1 83 ? -11.297 -8.626 16.840 1.00 79.81 83 LEU A O 1
ATOM 565 N N . GLY A 1 84 ? -11.817 -7.025 15.365 1.00 77.44 84 GLY A N 1
ATOM 566 C CA . GLY A 1 84 ? -13.096 -6.676 15.983 1.00 77.44 84 GLY A CA 1
ATOM 567 C C . GLY A 1 84 ? -14.092 -7.839 15.990 1.00 77.44 84 GLY A C 1
ATOM 568 O O . GLY A 1 84 ? -14.775 -8.048 16.993 1.00 77.44 84 GLY A O 1
ATOM 569 N N . VAL A 1 85 ? -14.127 -8.633 14.914 1.00 79.81 85 VAL A N 1
ATOM 570 C CA . VAL A 1 85 ? -14.959 -9.846 14.826 1.00 79.81 85 VAL A CA 1
ATOM 571 C C . VAL A 1 85 ? -14.400 -10.965 15.700 1.00 79.81 85 VAL A C 1
ATOM 573 O O . VAL A 1 85 ? -15.150 -11.568 16.467 1.00 79.81 85 VAL A O 1
ATOM 576 N N . VAL A 1 86 ? -13.091 -11.222 15.618 1.00 81.00 86 VAL A N 1
ATOM 577 C CA . VAL A 1 86 ? -12.428 -12.320 16.342 1.00 81.00 86 VAL A CA 1
ATOM 578 C C . VAL A 1 86 ? -12.461 -12.094 17.855 1.00 81.00 86 VAL A C 1
ATOM 580 O O . VAL A 1 86 ? -12.820 -12.996 18.608 1.00 81.00 86 VAL A O 1
ATOM 583 N N . LEU A 1 87 ? -12.137 -10.882 18.312 1.00 81.25 87 LEU A N 1
ATOM 584 C CA . LEU A 1 87 ? -12.081 -10.531 19.734 1.00 81.25 87 LEU A CA 1
ATOM 585 C C . LEU A 1 87 ? -13.461 -10.221 20.330 1.00 81.25 87 LEU A C 1
ATOM 587 O O . LEU A 1 87 ? -13.570 -10.078 21.547 1.00 81.25 87 LEU A O 1
ATOM 591 N N . ARG A 1 88 ? -14.500 -10.042 19.495 1.00 80.31 88 ARG A N 1
ATOM 592 C CA . ARG A 1 88 ? -15.830 -9.522 19.885 1.00 80.31 88 ARG A CA 1
ATOM 593 C C . ARG A 1 88 ? -15.774 -8.227 20.713 1.00 80.31 88 ARG A C 1
ATOM 595 O O . ARG A 1 88 ? -16.693 -7.919 21.468 1.00 80.31 88 ARG A O 1
ATOM 602 N N . ARG A 1 89 ? -14.675 -7.480 20.591 1.00 79.56 89 ARG A N 1
ATOM 603 C CA . ARG A 1 89 ? -14.377 -6.248 21.330 1.00 79.56 89 ARG A CA 1
ATOM 604 C C . ARG A 1 89 ? -13.770 -5.228 20.362 1.00 79.56 89 ARG A C 1
ATOM 606 O O . ARG A 1 89 ? -12.543 -5.131 20.270 1.00 79.56 89 ARG A O 1
ATOM 613 N N . PRO A 1 90 ? -14.609 -4.495 19.610 1.00 72.75 90 PRO A N 1
ATOM 614 C CA . PRO A 1 90 ? -14.152 -3.577 18.565 1.00 72.75 90 PRO A CA 1
ATOM 615 C C . PRO A 1 90 ? -13.265 -2.443 19.104 1.00 72.75 90 PRO A C 1
ATOM 617 O O . PRO A 1 90 ? -12.365 -1.990 18.399 1.00 72.75 90 PRO A O 1
ATOM 620 N N . ASP A 1 91 ? -13.455 -2.042 20.363 1.00 76.69 91 ASP A N 1
ATOM 621 C CA . ASP A 1 91 ? -12.673 -0.981 21.010 1.00 76.69 91 ASP A CA 1
ATOM 622 C C . ASP A 1 91 ? -11.207 -1.395 21.208 1.00 76.69 91 ASP A C 1
ATOM 624 O O . ASP A 1 91 ? -10.282 -0.637 20.915 1.00 76.69 91 ASP A O 1
ATOM 628 N N . ILE A 1 92 ? -10.987 -2.644 21.636 1.00 76.00 92 ILE A N 1
ATOM 629 C CA . ILE A 1 92 ? -9.646 -3.208 21.844 1.00 76.00 92 ILE A CA 1
ATOM 630 C C . ILE A 1 92 ? -8.951 -3.426 20.497 1.00 76.00 92 ILE A C 1
ATOM 632 O O . ILE A 1 92 ? -7.771 -3.116 20.353 1.00 76.00 92 ILE A O 1
ATOM 636 N N . ALA A 1 93 ? -9.689 -3.906 19.492 1.00 72.81 93 ALA A N 1
ATOM 637 C CA . ALA A 1 93 ? -9.170 -4.068 18.136 1.00 72.81 93 ALA A CA 1
ATOM 638 C C . ALA A 1 93 ? -8.685 -2.733 17.541 1.00 72.81 93 ALA A C 1
ATOM 640 O O . ALA A 1 93 ? -7.622 -2.685 16.921 1.00 72.81 93 ALA A O 1
ATOM 641 N N . GLY A 1 94 ? -9.429 -1.643 17.773 1.00 71.06 94 GLY A N 1
ATOM 642 C CA . GLY A 1 94 ? -9.017 -0.292 17.390 1.00 71.06 94 GLY A CA 1
ATOM 643 C C . GLY A 1 94 ? -7.739 0.153 18.100 1.00 71.06 94 GLY A C 1
ATOM 644 O O . GLY A 1 94 ? -6.791 0.569 17.441 1.00 71.06 94 GLY A O 1
ATOM 645 N N . ALA A 1 95 ? -7.675 -0.017 19.424 1.00 76.88 95 ALA A N 1
ATOM 646 C CA . ALA A 1 95 ? -6.509 0.372 20.218 1.00 76.88 95 ALA A CA 1
ATOM 647 C C . ALA A 1 95 ? -5.220 -0.366 19.806 1.00 76.88 95 ALA A C 1
ATOM 649 O O . ALA A 1 95 ? -4.146 0.240 19.790 1.00 76.88 95 ALA A O 1
ATOM 650 N N . ILE A 1 96 ? -5.321 -1.653 19.447 1.00 75.06 96 ILE A N 1
ATOM 651 C CA . ILE A 1 96 ? -4.192 -2.456 18.950 1.00 75.06 96 ILE A CA 1
ATOM 652 C C . ILE A 1 96 ? -3.730 -1.949 17.578 1.00 75.06 96 ILE A C 1
ATOM 654 O O . ILE A 1 96 ? -2.540 -1.693 17.400 1.00 75.06 96 ILE A O 1
ATOM 658 N N . ALA A 1 97 ? -4.651 -1.757 16.629 1.00 73.56 97 ALA A N 1
ATOM 659 C CA . ALA A 1 97 ? -4.316 -1.263 15.291 1.00 73.56 97 ALA A CA 1
ATOM 660 C C . ALA A 1 97 ? -3.685 0.144 15.330 1.00 73.56 97 ALA A C 1
ATOM 662 O O . ALA A 1 97 ? -2.722 0.419 14.609 1.00 73.56 97 ALA A O 1
ATOM 663 N N . ASP A 1 98 ? -4.168 1.010 16.226 1.00 75.56 98 ASP A N 1
ATOM 664 C CA . ASP A 1 98 ? -3.586 2.331 16.473 1.00 75.56 98 ASP A CA 1
ATOM 665 C C . ASP A 1 98 ? -2.184 2.238 17.096 1.00 75.56 98 ASP A C 1
ATOM 667 O O . ASP A 1 98 ? -1.297 3.023 16.758 1.00 75.56 98 ASP A O 1
ATOM 671 N N . ALA A 1 99 ? -1.955 1.298 18.020 1.00 77.06 99 ALA A N 1
ATOM 672 C CA . ALA A 1 99 ? -0.646 1.107 18.643 1.00 77.06 99 ALA A CA 1
ATOM 673 C C . ALA A 1 99 ? 0.406 0.626 17.634 1.00 77.06 99 ALA A C 1
ATOM 675 O O . ALA A 1 99 ? 1.516 1.162 17.620 1.00 77.06 99 ALA A O 1
ATOM 676 N N . ILE A 1 100 ? 0.041 -0.319 16.762 1.00 75.50 100 ILE A N 1
ATOM 677 C CA . ILE A 1 100 ? 0.908 -0.795 15.674 1.00 75.50 100 ILE A CA 1
ATOM 678 C C . ILE A 1 100 ? 1.213 0.355 14.704 1.00 75.50 100 ILE A C 1
ATOM 680 O O . ILE A 1 100 ? 2.369 0.547 14.331 1.00 75.50 100 ILE A O 1
ATOM 684 N N . GLY A 1 101 ? 0.210 1.175 14.369 1.00 69.81 101 GLY A N 1
ATOM 685 C CA . GLY A 1 101 ? 0.391 2.368 13.540 1.00 69.81 101 GLY A CA 1
ATOM 686 C C . GLY A 1 101 ? 1.362 3.386 14.128 1.00 69.81 101 GLY A C 1
ATOM 687 O O . GLY A 1 101 ? 2.283 3.834 13.444 1.00 69.81 101 GLY A O 1
ATOM 688 N N . ARG A 1 102 ? 1.230 3.696 15.422 1.00 73.00 102 ARG A N 1
ATOM 689 C CA . ARG A 1 102 ? 2.170 4.589 16.118 1.00 73.00 102 ARG A CA 1
ATOM 690 C C . ARG A 1 102 ? 3.591 4.033 16.138 1.00 73.00 102 ARG A C 1
ATOM 692 O O . ARG A 1 102 ? 4.526 4.792 15.899 1.00 73.00 102 ARG A O 1
ATOM 699 N N . ALA A 1 103 ? 3.757 2.740 16.419 1.00 76.00 103 ALA A N 1
ATOM 700 C CA . ALA A 1 103 ? 5.071 2.101 16.429 1.00 76.00 103 ALA A CA 1
ATOM 701 C C . ALA A 1 103 ? 5.738 2.186 15.048 1.00 76.00 103 ALA A C 1
ATOM 703 O O . ALA A 1 103 ? 6.875 2.643 14.949 1.00 76.00 103 ALA A O 1
ATOM 704 N N . LEU A 1 104 ? 4.997 1.852 13.986 1.00 73.44 104 LEU A N 1
ATOM 705 C CA . LEU A 1 104 ? 5.467 1.971 12.606 1.00 73.44 104 LEU A CA 1
ATOM 706 C C . LEU A 1 104 ? 5.860 3.414 12.253 1.00 73.44 104 LEU A C 1
ATOM 708 O O . LEU A 1 104 ? 6.915 3.634 11.659 1.00 73.44 104 LEU A O 1
ATOM 712 N N . GLY A 1 105 ? 5.043 4.398 12.644 1.00 68.56 105 GLY A N 1
ATOM 713 C CA . GLY A 1 105 ? 5.332 5.817 12.430 1.00 68.56 105 GLY A CA 1
ATOM 714 C C . GLY A 1 105 ? 6.654 6.249 13.070 1.00 68.56 105 GLY A C 1
ATOM 715 O O . GLY A 1 105 ? 7.484 6.869 12.408 1.00 68.56 105 GLY A O 1
ATOM 716 N N . TRP A 1 106 ? 6.902 5.856 14.324 1.00 73.50 106 TRP A N 1
ATOM 717 C CA . TRP A 1 106 ? 8.176 6.129 14.999 1.00 73.50 106 TRP A CA 1
ATOM 718 C C . TRP A 1 106 ? 9.365 5.429 14.337 1.00 73.50 106 TRP A C 1
ATOM 720 O O . TRP A 1 106 ? 10.432 6.033 14.219 1.00 73.50 106 TRP A O 1
ATOM 730 N N . THR A 1 107 ? 9.193 4.195 13.856 1.00 73.50 107 THR A N 1
ATOM 731 C CA . THR A 1 107 ? 10.235 3.498 13.090 1.00 73.50 107 THR A CA 1
ATOM 732 C C . THR A 1 107 ? 10.587 4.256 11.812 1.00 73.50 107 THR A C 1
ATOM 734 O O . THR A 1 107 ? 11.767 4.455 11.536 1.00 73.50 107 THR A O 1
ATOM 737 N N . MET A 1 108 ? 9.592 4.738 11.062 1.00 67.88 108 MET A N 1
ATOM 738 C CA . MET A 1 108 ? 9.819 5.523 9.841 1.00 67.88 108 MET A CA 1
ATOM 739 C C . MET A 1 108 ? 10.531 6.849 10.120 1.00 67.88 108 MET A C 1
ATOM 741 O O . MET A 1 108 ? 11.444 7.209 9.382 1.00 67.88 108 MET A O 1
ATOM 745 N N . VAL A 1 109 ? 10.186 7.543 11.210 1.00 71.38 109 VAL A N 1
ATOM 746 C CA . VAL A 1 109 ? 10.922 8.741 11.649 1.00 71.38 109 VAL A CA 1
ATOM 747 C C . VAL A 1 109 ? 12.381 8.399 11.970 1.00 71.38 109 VAL A C 1
ATOM 749 O O . VAL A 1 109 ? 13.279 9.104 11.520 1.00 71.38 109 VAL A O 1
ATOM 752 N N . GLY A 1 110 ? 12.641 7.301 12.686 1.00 73.56 110 GLY A N 1
ATOM 753 C CA . GLY A 1 110 ? 14.005 6.846 12.979 1.00 73.56 110 GLY A CA 1
ATOM 754 C C . GLY A 1 110 ? 14.815 6.537 11.716 1.00 73.56 110 GLY A C 1
ATOM 755 O O . GLY A 1 110 ? 15.955 6.980 11.590 1.00 73.56 110 GLY A O 1
ATOM 756 N N . VAL A 1 111 ? 14.205 5.845 10.748 1.00 69.12 111 VAL A N 1
ATOM 757 C CA . VAL A 1 111 ? 14.808 5.583 9.431 1.00 69.12 111 VAL A CA 1
ATOM 758 C C . VAL A 1 111 ? 15.089 6.888 8.688 1.00 69.12 111 VAL A C 1
ATOM 760 O O . VAL A 1 111 ? 16.178 7.049 8.148 1.00 69.12 111 VAL A O 1
ATOM 763 N N . ALA A 1 112 ? 14.156 7.842 8.695 1.00 61.66 112 ALA A N 1
ATOM 764 C CA . ALA A 1 112 ? 14.340 9.139 8.052 1.00 61.66 112 ALA A CA 1
ATOM 765 C C . ALA A 1 112 ? 15.477 9.953 8.684 1.00 61.66 112 ALA A C 1
ATOM 767 O O . ALA A 1 112 ? 16.240 10.587 7.961 1.00 61.66 112 ALA A O 1
ATOM 768 N N . VAL A 1 113 ? 15.628 9.918 10.010 1.00 71.50 113 VAL A N 1
ATOM 769 C CA . VAL A 1 113 ? 16.741 10.570 10.723 1.00 71.50 113 VAL A CA 1
ATOM 770 C C . VAL A 1 113 ? 18.077 9.922 10.357 1.00 71.50 113 VAL A C 1
ATOM 772 O O . VAL A 1 113 ? 19.028 10.632 10.034 1.00 71.50 113 VAL A O 1
ATOM 775 N N . LEU A 1 114 ? 18.141 8.587 10.345 1.00 69.00 114 LEU A N 1
ATOM 776 C CA . LEU A 1 114 ? 19.336 7.842 9.936 1.00 69.00 114 LEU A CA 1
ATOM 777 C C . LEU A 1 114 ? 19.703 8.113 8.472 1.00 69.00 114 LEU A C 1
ATOM 779 O O . LEU A 1 114 ? 20.873 8.323 8.162 1.00 69.00 114 LEU A O 1
ATOM 783 N N . ALA A 1 115 ? 18.712 8.170 7.582 1.00 61.88 115 ALA A N 1
ATOM 784 C CA . ALA A 1 115 ? 18.922 8.515 6.182 1.00 61.88 115 ALA A CA 1
ATOM 785 C C . ALA A 1 115 ? 19.327 9.988 6.013 1.00 61.88 115 ALA A C 1
ATOM 787 O O . ALA A 1 115 ? 20.235 10.284 5.246 1.00 61.88 115 ALA A O 1
ATOM 788 N N . SER A 1 116 ? 18.747 10.919 6.773 1.00 61.16 116 SER A N 1
ATOM 789 C CA . SER A 1 116 ? 19.131 12.339 6.732 1.00 61.16 116 SER A CA 1
ATOM 790 C C . SER A 1 116 ? 20.572 12.562 7.203 1.00 61.16 116 SER A C 1
ATOM 792 O O . SER A 1 116 ? 21.270 13.415 6.661 1.00 61.16 116 SER A O 1
ATOM 794 N N . ALA A 1 117 ? 21.055 11.756 8.156 1.00 62.81 117 ALA A N 1
ATOM 795 C CA . ALA A 1 117 ? 22.453 11.768 8.592 1.00 62.81 117 ALA A CA 1
ATOM 796 C C . ALA A 1 117 ? 23.438 11.326 7.489 1.00 62.81 117 ALA A C 1
ATOM 798 O O . ALA A 1 117 ? 24.627 11.619 7.584 1.00 62.81 117 ALA A O 1
ATOM 799 N N . SER A 1 118 ? 22.948 10.676 6.425 1.00 65.25 118 SER A N 1
ATOM 800 C CA . SER A 1 118 ? 23.739 10.346 5.229 1.00 65.25 118 SER A CA 1
ATOM 801 C C . SER A 1 118 ? 23.849 11.502 4.216 1.00 65.25 118 SER A C 1
ATOM 803 O O . SER A 1 118 ? 24.592 11.385 3.244 1.00 65.25 118 SER A O 1
ATOM 805 N N . GLY A 1 119 ? 23.169 12.635 4.461 1.00 61.00 119 GLY A N 1
ATOM 806 C CA . GLY A 1 119 ? 23.239 13.851 3.636 1.00 61.00 119 GLY A CA 1
ATOM 807 C C . GLY A 1 119 ? 22.226 13.926 2.488 1.00 61.00 119 GLY A C 1
ATOM 808 O O . GLY A 1 119 ? 22.308 14.839 1.668 1.00 61.00 119 GLY A O 1
ATOM 809 N N . ASP A 1 120 ? 21.257 13.009 2.427 1.00 65.12 120 ASP A N 1
ATOM 810 C CA . ASP A 1 120 ? 20.258 12.975 1.358 1.00 65.12 120 ASP A CA 1
ATOM 811 C C . ASP A 1 120 ? 19.028 13.845 1.687 1.00 65.12 120 ASP A C 1
ATOM 813 O O . ASP A 1 120 ? 18.073 13.432 2.357 1.00 65.12 120 ASP A O 1
ATOM 817 N N . ALA A 1 121 ? 19.058 15.092 1.207 1.00 66.44 121 ALA A N 1
ATOM 818 C CA . ALA A 1 121 ? 17.998 16.078 1.412 1.00 66.44 121 ALA A CA 1
ATOM 819 C C . ALA A 1 121 ? 16.652 15.655 0.798 1.00 66.44 121 ALA A C 1
ATOM 821 O O . ALA A 1 121 ? 15.600 16.072 1.290 1.00 66.44 121 ALA A O 1
ATOM 822 N N . ALA A 1 122 ? 16.662 14.815 -0.244 1.00 64.94 122 ALA A N 1
ATOM 823 C CA . ALA A 1 122 ? 15.434 14.357 -0.880 1.00 64.94 122 ALA A CA 1
ATOM 824 C C . ALA A 1 122 ? 14.625 13.481 0.083 1.00 64.94 122 ALA A C 1
ATOM 826 O O . ALA A 1 122 ? 13.429 13.713 0.253 1.00 64.94 122 ALA A O 1
ATOM 827 N N . ILE A 1 123 ? 15.280 12.546 0.779 1.00 63.25 123 ILE A N 1
ATOM 828 C CA . ILE A 1 123 ? 14.636 11.662 1.763 1.00 63.25 123 ILE A CA 1
ATOM 829 C C . ILE A 1 123 ? 14.126 12.462 2.966 1.00 63.25 123 ILE A C 1
ATOM 831 O O . ILE A 1 123 ? 13.005 12.231 3.419 1.00 63.25 123 ILE A O 1
ATOM 835 N N . ALA A 1 124 ? 14.908 13.429 3.454 1.00 61.50 124 ALA A N 1
ATOM 836 C CA . ALA A 1 124 ? 14.528 14.273 4.587 1.00 61.50 124 ALA A CA 1
ATOM 837 C C . ALA A 1 124 ? 13.247 15.078 4.304 1.00 61.50 124 ALA A C 1
ATOM 839 O O . ALA A 1 124 ? 12.319 15.094 5.116 1.00 61.50 124 ALA A O 1
ATOM 840 N N . VAL A 1 125 ? 13.171 15.703 3.124 1.00 73.94 125 VAL A N 1
ATOM 841 C CA . VAL A 1 125 ? 11.990 16.460 2.686 1.00 73.94 125 VAL A CA 1
ATOM 842 C C . VAL A 1 125 ? 10.799 15.527 2.477 1.00 73.94 125 VAL A C 1
ATOM 844 O O . VAL A 1 125 ? 9.705 15.822 2.957 1.00 73.94 125 VAL A O 1
ATOM 847 N N . TRP A 1 126 ? 11.000 14.377 1.825 1.00 75.50 126 TRP A N 1
ATOM 848 C CA . TRP A 1 126 ? 9.926 13.407 1.594 1.00 75.50 126 TRP A CA 1
ATOM 849 C C . TRP A 1 126 ? 9.346 12.874 2.911 1.00 75.50 126 TRP A C 1
ATOM 851 O O . TRP A 1 126 ? 8.130 12.866 3.099 1.00 75.50 126 TRP A O 1
ATOM 861 N N . ALA A 1 127 ? 10.200 12.495 3.863 1.00 72.38 127 ALA A N 1
ATOM 862 C CA . ALA A 1 127 ? 9.777 12.003 5.169 1.00 72.38 127 ALA A CA 1
ATOM 863 C C . ALA A 1 127 ? 9.055 13.077 5.999 1.00 72.38 127 ALA A C 1
ATOM 865 O O . ALA A 1 127 ? 8.047 12.773 6.642 1.00 72.38 127 ALA A O 1
ATOM 866 N N . ALA A 1 128 ? 9.517 14.333 5.954 1.00 73.00 128 ALA A N 1
ATOM 867 C CA . ALA A 1 128 ? 8.852 15.451 6.622 1.00 73.00 128 ALA A CA 1
ATOM 868 C C . ALA A 1 128 ? 7.438 15.695 6.066 1.00 73.00 128 ALA A C 1
ATOM 870 O O . ALA A 1 128 ? 6.506 15.921 6.840 1.00 73.00 128 ALA A O 1
ATOM 871 N N . LEU A 1 129 ? 7.257 15.583 4.744 1.00 78.88 129 LEU A N 1
ATOM 872 C CA . LEU A 1 129 ? 5.948 15.715 4.101 1.00 78.88 129 LEU A CA 1
ATOM 873 C C . LEU A 1 129 ? 4.988 14.585 4.500 1.00 78.88 129 LEU A C 1
ATOM 875 O O . LEU A 1 129 ? 3.836 14.875 4.828 1.00 78.88 129 LEU A O 1
ATOM 879 N N . ILE A 1 130 ? 5.448 13.325 4.548 1.00 77.62 130 ILE A N 1
ATOM 880 C CA . ILE A 1 130 ? 4.624 12.213 5.063 1.00 77.62 130 ILE A CA 1
ATOM 881 C C . ILE A 1 130 ? 4.244 12.474 6.524 1.00 77.62 130 ILE A C 1
ATOM 883 O O . ILE A 1 130 ? 3.071 12.368 6.881 1.00 77.62 130 ILE A O 1
ATOM 887 N N . GLY A 1 131 ? 5.219 12.815 7.373 1.00 73.12 131 GLY A N 1
ATOM 888 C CA . GLY A 1 131 ? 4.990 13.040 8.801 1.00 73.12 131 GLY A CA 1
ATOM 889 C C . GLY A 1 131 ? 3.976 14.155 9.056 1.00 73.12 131 GLY A C 1
ATOM 890 O O . GLY A 1 131 ? 3.060 13.990 9.863 1.00 73.12 131 GLY A O 1
ATOM 891 N N . PHE A 1 132 ? 4.085 15.256 8.312 1.00 77.06 132 PHE A N 1
ATOM 892 C CA . PHE A 1 132 ? 3.120 16.349 8.364 1.00 77.06 132 PHE A CA 1
ATOM 893 C C . PHE A 1 132 ? 1.726 15.915 7.894 1.00 77.06 132 PHE A C 1
ATOM 895 O O . PHE A 1 132 ? 0.746 16.187 8.583 1.00 77.06 132 PHE A O 1
ATOM 902 N N . ALA A 1 133 ? 1.622 15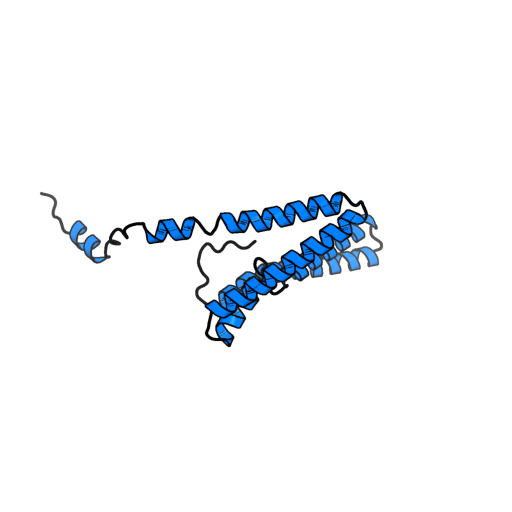.199 6.770 1.00 75.69 133 ALA A N 1
ATOM 903 C CA . ALA A 1 133 ? 0.341 14.717 6.256 1.00 75.69 133 ALA A CA 1
ATOM 904 C C . ALA A 1 133 ? -0.368 13.766 7.241 1.00 75.69 133 ALA A C 1
ATOM 906 O O . ALA A 1 133 ? -1.581 13.862 7.434 1.00 75.69 133 ALA A O 1
ATOM 907 N N . VAL A 1 134 ? 0.385 12.887 7.911 1.00 72.88 134 VAL A N 1
ATOM 908 C CA . VAL A 1 134 ? -0.140 12.004 8.967 1.00 72.88 134 VAL A CA 1
ATOM 909 C C . VAL A 1 134 ? -0.609 12.815 10.183 1.00 72.88 134 VAL A C 1
ATOM 911 O O . VAL A 1 134 ? -1.680 12.537 10.721 1.00 72.88 134 VAL A O 1
ATOM 914 N N . HIS A 1 135 ? 0.147 13.839 10.598 1.00 71.12 135 HIS A N 1
ATOM 915 C CA . HIS A 1 135 ? -0.227 14.711 11.717 1.00 71.12 135 HIS A CA 1
ATOM 916 C C . HIS A 1 135 ? -1.487 15.547 11.429 1.00 71.12 135 HIS A C 1
ATOM 918 O O . HIS A 1 135 ? -2.383 15.616 12.274 1.00 71.12 135 HIS A O 1
ATOM 924 N N . ASP A 1 136 ? -1.584 16.150 10.240 1.00 66.38 136 ASP A N 1
ATOM 925 C CA . ASP A 1 136 ? -2.738 16.963 9.829 1.00 66.38 136 ASP A CA 1
ATOM 926 C C . ASP A 1 136 ? -4.031 16.139 9.790 1.00 66.38 136 ASP A C 1
ATOM 928 O O . ASP A 1 136 ? -5.092 16.604 10.215 1.00 66.38 136 ASP A O 1
ATOM 932 N N . HIS A 1 137 ? -3.950 14.875 9.370 1.00 58.22 137 HIS A N 1
ATOM 933 C CA . HIS A 1 137 ? -5.119 14.002 9.339 1.00 58.22 137 HIS A CA 1
ATOM 934 C C . HIS A 1 137 ? -5.742 13.792 10.733 1.00 58.22 137 HIS A C 1
ATOM 936 O O . HIS A 1 137 ? -6.966 13.732 10.867 1.00 58.22 137 HIS A O 1
ATOM 942 N N . MET A 1 138 ? -4.922 13.777 11.790 1.00 52.94 138 MET A N 1
ATOM 943 C CA . MET A 1 138 ? -5.378 13.637 13.177 1.00 52.94 138 MET A CA 1
ATOM 944 C C . MET A 1 138 ? -6.202 14.846 13.664 1.00 52.94 138 MET A C 1
ATOM 946 O O . MET A 1 138 ? -7.086 14.693 14.508 1.00 52.94 138 MET A O 1
ATOM 950 N N . GLN A 1 139 ? -5.944 16.045 13.135 1.00 55.47 139 GLN A N 1
ATOM 951 C CA . GLN A 1 139 ? -6.578 17.294 13.583 1.00 55.47 139 GLN A CA 1
ATOM 952 C C . GLN A 1 139 ? -7.987 17.495 13.000 1.00 55.47 139 GLN A C 1
ATOM 954 O O . GLN A 1 139 ? -8.807 18.196 13.592 1.00 55.47 139 GLN A O 1
ATOM 959 N N . ARG A 1 140 ? -8.306 16.861 11.863 1.00 53.56 140 ARG A N 1
ATOM 960 C CA . ARG A 1 140 ? -9.578 17.079 11.146 1.00 53.56 140 ARG A CA 1
ATOM 961 C C . ARG A 1 140 ? -10.739 16.218 11.650 1.00 53.56 140 ARG A C 1
ATOM 963 O O . ARG A 1 140 ? -11.893 16.595 11.479 1.00 53.56 140 ARG A O 1
ATOM 970 N N . VAL A 1 141 ? -10.454 15.094 12.306 1.00 52.25 141 VAL A N 1
ATOM 971 C CA . VAL A 1 141 ? -11.477 14.110 12.719 1.00 52.25 141 VAL A CA 1
ATOM 972 C C . VAL A 1 141 ? -12.032 14.387 14.129 1.00 52.25 141 VAL A C 1
ATOM 974 O O . VAL A 1 141 ? -13.182 14.074 14.438 1.00 52.25 141 VAL A O 1
ATOM 977 N N . VAL A 1 142 ? -11.247 15.033 14.996 1.00 54.84 142 VAL A N 1
ATOM 978 C CA . VAL A 1 142 ? -11.583 15.260 16.418 1.00 54.84 142 VAL A CA 1
ATOM 979 C C . VAL A 1 142 ? -12.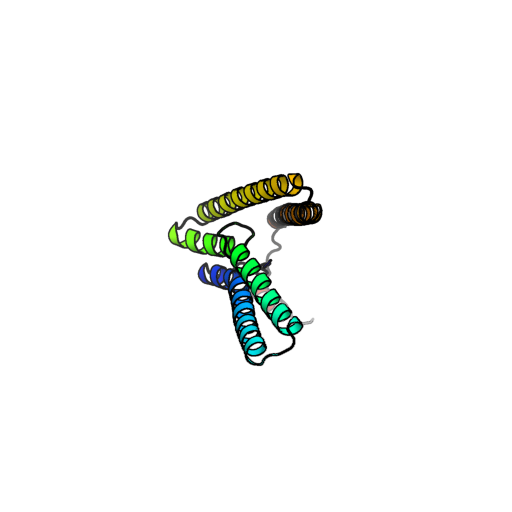616 16.384 16.668 1.00 54.84 142 VAL A C 1
ATOM 981 O O . VAL A 1 142 ? -13.423 16.242 17.590 1.00 54.84 142 VAL A O 1
ATOM 984 N N . PRO A 1 143 ? -12.673 17.490 15.895 1.00 53.38 143 PRO A N 1
ATOM 985 C CA . PRO A 1 143 ? -13.645 18.561 16.152 1.00 53.38 143 PRO A CA 1
ATOM 986 C C . PRO A 1 143 ? -15.081 18.232 15.710 1.00 53.38 143 PRO A C 1
ATOM 988 O O . PRO A 1 143 ? -16.034 18.676 16.351 1.00 53.38 143 PRO A O 1
ATOM 991 N N . MET A 1 144 ? -15.256 17.445 14.640 1.00 56.22 144 MET A N 1
ATOM 992 C CA . MET A 1 144 ? -16.572 17.179 14.029 1.00 56.22 144 MET A CA 1
ATOM 993 C C . MET A 1 144 ? -17.484 16.306 14.904 1.00 56.22 144 MET A C 1
ATOM 995 O O . MET A 1 144 ? -18.686 16.546 14.986 1.00 56.22 144 MET A O 1
ATOM 999 N N . THR A 1 145 ? -16.927 15.346 15.643 1.00 54.66 145 THR A N 1
ATOM 1000 C CA . THR A 1 145 ? -17.703 14.487 16.559 1.00 54.66 145 THR A CA 1
ATOM 1001 C C . THR A 1 145 ? -18.238 15.241 17.784 1.00 54.66 145 THR A C 1
ATOM 1003 O O . THR A 1 145 ? -19.252 14.851 18.369 1.00 54.66 145 THR A O 1
ATOM 1006 N N . ARG A 1 146 ? -17.613 16.365 18.165 1.00 53.00 146 ARG A N 1
ATOM 1007 C CA . ARG A 1 146 ? -18.053 17.193 19.302 1.00 53.00 146 ARG A CA 1
ATOM 1008 C C . ARG A 1 146 ? -19.168 18.184 18.965 1.00 53.00 146 ARG A C 1
ATOM 1010 O O . ARG A 1 146 ? -19.868 18.604 19.884 1.00 53.00 146 ARG A O 1
ATOM 1017 N N . SER A 1 147 ? -19.363 18.552 17.697 1.00 55.97 147 SER A N 1
ATOM 1018 C CA . SER A 1 147 ? -20.471 19.437 17.301 1.00 55.97 147 SER A CA 1
ATOM 1019 C C . SER A 1 147 ? -21.781 18.670 17.101 1.00 55.97 147 SER A C 1
ATOM 1021 O O . SER A 1 147 ? -22.842 19.172 17.464 1.00 55.97 147 SER A O 1
ATOM 1023 N N . MET A 1 148 ? -21.718 17.426 16.615 1.00 56.38 148 MET A N 1
ATOM 1024 C CA . MET A 1 148 ? -22.908 16.600 16.373 1.00 56.38 148 MET A CA 1
ATOM 1025 C C . MET A 1 148 ? -23.575 16.105 17.664 1.00 56.38 148 MET A C 1
ATOM 1027 O O . MET A 1 148 ? -24.794 15.998 17.710 1.00 56.38 148 MET A O 1
ATOM 1031 N N . SER A 1 149 ? -22.811 15.878 18.739 1.00 58.09 149 SER A N 1
ATOM 1032 C CA . SER A 1 149 ? -23.367 15.506 20.054 1.00 58.09 149 SER A CA 1
ATOM 1033 C C . SER A 1 149 ? -24.026 16.671 20.804 1.00 58.09 149 SER A C 1
ATOM 1035 O O . SER A 1 149 ? -24.685 16.451 21.819 1.00 58.09 149 SER A O 1
ATOM 1037 N N . ARG A 1 150 ? -23.865 17.908 20.313 1.00 55.91 150 ARG A N 1
ATOM 1038 C CA . ARG A 1 150 ? -24.458 19.125 20.893 1.00 55.91 150 ARG A CA 1
ATOM 1039 C C . ARG A 1 150 ? -25.549 19.758 20.037 1.00 55.91 150 ARG A C 1
ATOM 1041 O O . ARG A 1 150 ? -26.191 20.694 20.505 1.00 55.91 150 ARG A O 1
ATOM 1048 N N . ALA A 1 151 ? -25.776 19.272 18.819 1.00 58.44 151 ALA A N 1
ATOM 1049 C CA . ALA A 1 151 ? -26.918 19.707 18.032 1.00 58.44 151 ALA A CA 1
ATOM 1050 C C . ALA A 1 151 ? -28.194 19.111 18.656 1.00 58.44 151 ALA A C 1
ATOM 1052 O O . ALA A 1 151 ? -28.298 17.884 18.745 1.00 58.44 151 ALA A O 1
ATOM 1053 N N . PRO A 1 152 ? -29.168 19.930 19.101 1.00 56.91 152 PRO A N 1
ATOM 1054 C CA . PRO A 1 152 ? -30.472 19.419 19.492 1.00 56.91 152 PRO A CA 1
ATOM 1055 C C . PRO A 1 152 ? -31.041 18.696 18.275 1.00 56.91 152 PRO A C 1
ATOM 1057 O O . PRO A 1 152 ? -31.212 19.309 17.222 1.00 56.91 152 PRO A O 1
ATOM 1060 N N . LEU A 1 153 ? -31.274 17.389 18.395 1.00 59.09 153 LEU A N 1
ATOM 1061 C CA . LEU A 1 153 ? -31.947 16.611 17.364 1.00 59.09 153 LEU A CA 1
ATOM 1062 C C . LEU A 1 153 ? -33.325 17.242 17.154 1.00 59.09 153 LEU A C 1
ATOM 1064 O O . LEU A 1 153 ? -34.250 17.004 17.930 1.00 59.09 153 LEU A O 1
ATOM 1068 N N . ALA A 1 154 ? -33.449 18.088 16.129 1.00 62.69 154 ALA A N 1
ATOM 1069 C CA . ALA A 1 154 ? -34.742 18.549 15.663 1.00 62.69 154 ALA A CA 1
ATOM 1070 C C . ALA A 1 154 ? -35.571 17.288 15.380 1.00 62.69 154 ALA A C 1
ATOM 1072 O O . ALA A 1 154 ? -35.053 16.372 14.730 1.00 62.69 154 ALA A O 1
ATOM 1073 N N . PRO A 1 155 ? -36.801 17.184 15.912 1.00 60.84 155 PRO A N 1
ATOM 1074 C CA . PRO A 1 155 ? -37.579 15.965 15.804 1.00 60.84 155 PRO A CA 1
ATOM 1075 C C . PRO A 1 155 ? -37.792 15.690 14.321 1.00 60.84 155 PRO A C 1
ATOM 1077 O O . PRO A 1 155 ? -38.494 16.426 13.630 1.00 60.84 155 PRO A O 1
ATOM 1080 N N . VAL A 1 156 ? -37.117 14.650 13.830 1.00 66.19 156 VAL A N 1
ATOM 1081 C CA . VAL A 1 156 ? -37.302 14.105 12.492 1.00 66.19 156 VAL A CA 1
ATOM 1082 C C . VAL A 1 156 ? -38.793 13.838 12.360 1.00 66.19 156 VAL A C 1
ATOM 1084 O O . VAL A 1 156 ? -39.326 12.956 13.036 1.00 66.19 156 VAL A O 1
ATOM 1087 N N . LEU A 1 157 ? -39.464 14.665 11.553 1.00 62.25 157 LEU A N 1
ATOM 1088 C CA . LEU A 1 157 ? -40.897 14.591 11.306 1.00 62.25 157 LEU A CA 1
ATOM 1089 C C . LEU A 1 157 ? -41.247 13.147 10.958 1.00 62.25 157 LEU A C 1
ATOM 1091 O O . LEU A 1 157 ? -40.822 12.601 9.933 1.00 62.25 157 LEU A O 1
ATOM 1095 N N . ARG A 1 158 ? -41.994 12.511 11.863 1.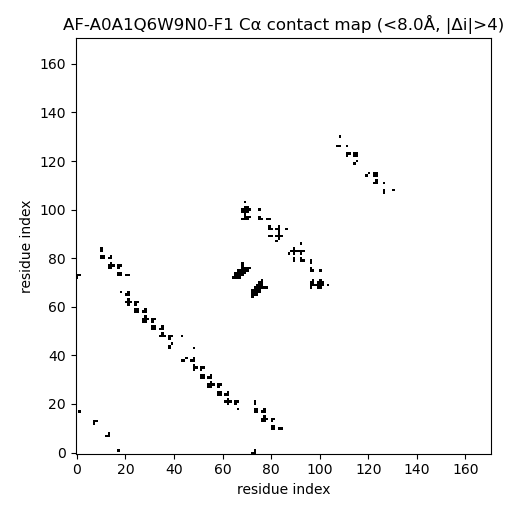00 66.38 158 ARG A N 1
ATOM 1096 C CA . ARG A 1 158 ? -42.557 11.184 11.646 1.00 66.38 158 ARG A CA 1
ATOM 1097 C C . ARG A 1 158 ? -43.401 11.254 10.379 1.00 66.38 158 ARG A C 1
ATOM 1099 O O . ARG A 1 158 ? -44.150 12.204 10.167 1.00 66.38 158 ARG A O 1
ATOM 1106 N N . ARG A 1 159 ? -43.322 10.205 9.557 1.00 60.06 159 ARG A N 1
ATOM 1107 C CA . ARG A 1 159 ? -44.111 10.035 8.319 1.00 60.06 159 ARG A CA 1
ATOM 1108 C C . ARG A 1 159 ? -45.626 10.246 8.497 1.00 60.06 159 ARG A C 1
ATOM 1110 O O . ARG A 1 159 ? -46.325 10.432 7.503 1.00 60.06 159 ARG A O 1
ATOM 1117 N N . ASP A 1 160 ? -46.124 10.257 9.729 1.00 56.06 160 ASP A N 1
ATOM 1118 C CA . ASP A 1 160 ? -47.526 10.497 10.061 1.00 56.06 160 ASP A CA 1
ATOM 1119 C C . ASP A 1 160 ? -47.958 11.969 9.897 1.00 56.06 160 ASP A C 1
ATOM 1121 O O . ASP A 1 160 ? -49.121 12.229 9.577 1.00 56.06 160 ASP A O 1
ATOM 1125 N N . ASP A 1 161 ? -47.039 12.937 10.002 1.00 57.47 161 ASP A N 1
ATOM 1126 C CA . ASP A 1 161 ? -47.370 14.368 9.891 1.00 57.47 161 ASP A CA 1
ATOM 1127 C C . ASP A 1 161 ? -47.631 14.809 8.442 1.00 57.47 161 ASP A C 1
ATOM 1129 O O . ASP A 1 161 ? -48.471 15.678 8.188 1.00 57.47 161 ASP A O 1
ATOM 1133 N N . ALA A 1 162 ? -47.028 14.127 7.462 1.00 57.41 162 ALA A N 1
ATOM 1134 C CA . ALA A 1 162 ? -47.292 14.361 6.039 1.00 57.41 162 ALA A CA 1
ATOM 1135 C C . ALA A 1 162 ? -48.758 14.067 5.656 1.00 57.41 162 ALA A C 1
ATOM 1137 O O . ALA A 1 162 ? -49.317 14.704 4.763 1.00 57.41 162 ALA A O 1
ATOM 1138 N N . ARG A 1 163 ? -49.425 13.146 6.371 1.00 58.50 163 ARG A N 1
ATOM 1139 C CA . ARG A 1 163 ? -50.844 12.819 6.142 1.00 58.50 163 ARG A CA 1
ATOM 1140 C C . ARG A 1 163 ? -51.804 13.830 6.769 1.00 58.50 163 ARG A C 1
ATOM 1142 O O . ARG A 1 163 ? -52.940 13.935 6.307 1.00 58.50 163 ARG A O 1
ATOM 1149 N N . ARG A 1 164 ? -51.375 14.581 7.792 1.00 58.75 164 ARG A N 1
ATOM 1150 C CA . ARG A 1 164 ? -52.190 15.646 8.404 1.00 58.75 164 ARG A CA 1
ATOM 1151 C C . ARG A 1 164 ? -52.201 16.921 7.568 1.00 58.75 164 ARG A C 1
ATOM 1153 O O . ARG A 1 164 ? -53.242 17.566 7.493 1.00 58.75 164 ARG A O 1
ATOM 1160 N N . VAL A 1 165 ? -51.096 17.253 6.901 1.00 60.34 165 VAL A N 1
ATOM 1161 C CA . VAL A 1 165 ? -51.021 18.446 6.038 1.00 60.34 165 VAL A CA 1
ATOM 1162 C C . VAL A 1 165 ? -51.833 18.259 4.750 1.00 60.34 165 VAL A C 1
ATOM 1164 O O . VAL A 1 165 ? -52.536 19.176 4.338 1.00 60.34 165 VAL A O 1
ATOM 1167 N N . ALA A 1 166 ? -51.852 17.050 4.180 1.00 60.84 166 ALA A N 1
ATOM 1168 C CA . ALA A 1 166 ? -52.625 16.733 2.973 1.00 60.84 166 ALA A CA 1
ATOM 1169 C C . ALA A 1 166 ? -54.158 16.675 3.172 1.00 60.84 166 ALA A C 1
ATOM 1171 O O . ALA A 1 166 ? -54.891 16.504 2.203 1.00 60.84 166 ALA A O 1
ATOM 1172 N N . ARG A 1 167 ? -54.661 16.787 4.411 1.00 60.06 167 ARG A N 1
ATOM 1173 C CA . ARG A 1 167 ? -56.100 16.714 4.733 1.00 60.06 167 ARG A CA 1
ATOM 1174 C C . ARG A 1 167 ? -56.724 18.041 5.158 1.00 60.06 167 ARG A C 1
ATOM 1176 O O . ARG A 1 167 ? -57.870 18.032 5.597 1.00 60.06 167 ARG A O 1
ATOM 1183 N N . ARG A 1 168 ? -56.021 19.171 5.049 1.00 53.94 168 ARG A N 1
ATOM 1184 C CA . ARG A 1 168 ? -56.660 20.476 5.264 1.00 53.94 168 ARG A CA 1
ATOM 1185 C C . ARG A 1 168 ? -57.480 20.851 4.021 1.00 53.94 168 ARG A C 1
ATOM 1187 O O . ARG A 1 168 ? -56.873 21.054 2.972 1.00 53.94 168 ARG A O 1
ATOM 1194 N N . PRO A 1 169 ? -58.821 20.934 4.106 1.00 54.69 169 PRO A N 1
ATOM 1195 C CA . PRO A 1 169 ? -59.605 21.510 3.028 1.00 54.69 169 PRO A CA 1
ATOM 1196 C C . PRO A 1 169 ? -59.310 23.011 2.980 1.00 54.69 169 PRO A C 1
ATOM 1198 O O . PRO A 1 169 ? -59.280 23.670 4.021 1.00 54.69 169 PRO A O 1
ATOM 1201 N N . ALA A 1 170 ? -59.034 23.519 1.781 1.00 60.38 170 ALA A N 1
ATOM 1202 C CA . ALA A 1 170 ? -58.938 24.949 1.535 1.00 60.38 170 ALA A CA 1
ATOM 1203 C C . ALA A 1 170 ? -60.304 25.578 1.845 1.00 60.38 170 ALA A C 1
ATOM 1205 O O . ALA A 1 170 ? -61.314 25.148 1.285 1.00 60.38 170 ALA A O 1
ATOM 1206 N N . ALA A 1 171 ? -60.316 26.513 2.792 1.00 59.12 171 ALA A N 1
ATOM 1207 C CA . ALA A 1 171 ? -61.434 27.417 3.032 1.00 59.12 171 ALA A CA 1
ATOM 1208 C C . ALA A 1 171 ? -61.326 28.616 2.087 1.00 59.12 171 ALA A C 1
ATOM 1210 O O . ALA A 1 171 ? -60.170 28.999 1.781 1.00 59.12 171 ALA A O 1
#

Mean predicted aligned error: 14.64 Å

Radius of gyration: 24.26 Å; Cα contacts (8 Å, |Δi|>4): 153; chains: 1; bounding box: 85×40×50 Å